Protein AF-A0A0N5AUS1-F1 (afdb_monomer_lite)

Structure (mmCIF, N/CA/C/O backbone):
data_AF-A0A0N5AUS1-F1
#
_entry.id   AF-A0A0N5AUS1-F1
#
loop_
_atom_site.group_PDB
_atom_site.id
_atom_site.type_symbol
_atom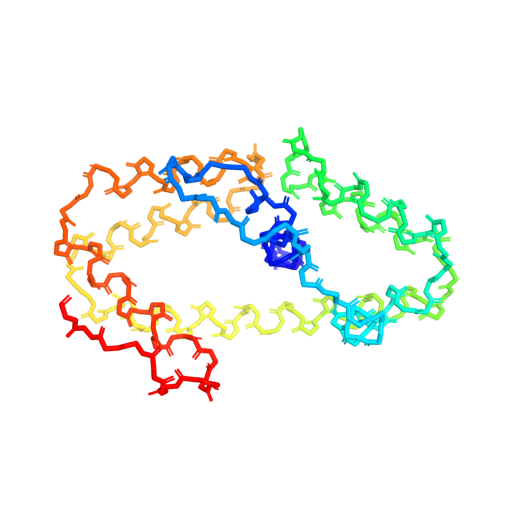_site.label_atom_id
_atom_site.label_alt_id
_atom_site.label_comp_id
_atom_site.label_asym_id
_atom_site.label_entity_id
_atom_site.label_seq_id
_atom_site.pdbx_PDB_ins_code
_atom_site.Cartn_x
_atom_site.Cartn_y
_atom_site.Cartn_z
_atom_site.occupancy
_atom_site.B_iso_or_equiv
_atom_site.auth_seq_id
_atom_site.auth_comp_id
_atom_site.auth_asym_id
_atom_site.auth_atom_id
_atom_site.pdbx_PDB_model_num
ATOM 1 N N . MET A 1 1 ? -5.132 -12.762 -5.182 1.00 35.78 1 MET A N 1
ATOM 2 C CA . MET A 1 1 ? -5.241 -11.366 -4.708 1.00 35.78 1 MET A CA 1
ATOM 3 C C . MET A 1 1 ? -3.828 -10.825 -4.591 1.00 35.78 1 MET A C 1
ATOM 5 O O . MET A 1 1 ? -3.126 -11.246 -3.691 1.00 35.78 1 MET A O 1
ATOM 9 N N . LEU A 1 2 ? -3.387 -10.023 -5.563 1.00 31.09 2 LEU A N 1
ATOM 10 C CA . LEU A 1 2 ? -1.998 -9.565 -5.755 1.00 31.09 2 LEU A CA 1
ATOM 11 C C . LEU A 1 2 ? -1.833 -8.068 -5.420 1.00 31.09 2 LEU A C 1
ATOM 13 O O . LEU A 1 2 ? -0.994 -7.377 -5.984 1.00 31.09 2 LEU A O 1
ATOM 17 N N . HIS A 1 3 ? -2.676 -7.538 -4.541 1.00 42.16 3 HIS A N 1
ATOM 18 C CA . HIS A 1 3 ? -2.961 -6.108 -4.512 1.00 42.16 3 HIS A CA 1
ATOM 19 C C . HIS A 1 3 ? -2.502 -5.486 -3.201 1.00 42.16 3 HIS A C 1
ATOM 21 O O . HIS A 1 3 ? -3.323 -5.377 -2.313 1.00 42.16 3 HIS A O 1
ATOM 27 N N . TYR A 1 4 ? -1.219 -5.127 -3.077 1.00 42.97 4 TYR A N 1
ATOM 28 C CA . TYR A 1 4 ? -0.722 -4.121 -2.106 1.00 42.97 4 TYR A CA 1
ATOM 29 C C . TYR A 1 4 ? 0.765 -3.762 -2.287 1.00 42.97 4 TYR A C 1
ATOM 31 O O . TYR A 1 4 ? 1.253 -2.828 -1.653 1.00 42.97 4 TYR A O 1
ATOM 39 N N . CYS A 1 5 ? 1.475 -4.441 -3.194 1.00 39.44 5 CYS A N 1
ATOM 40 C CA . CYS A 1 5 ? 2.906 -4.230 -3.439 1.00 39.44 5 CYS A CA 1
ATOM 41 C C . CYS A 1 5 ? 3.240 -2.863 -4.056 1.00 39.44 5 CYS A C 1
ATOM 43 O O . CYS A 1 5 ? 4.305 -2.307 -3.807 1.00 39.44 5 CYS A O 1
ATOM 45 N N . ALA A 1 6 ? 2.319 -2.278 -4.826 1.00 35.97 6 ALA A N 1
ATOM 46 C CA . ALA A 1 6 ? 2.537 -0.947 -5.381 1.00 35.97 6 ALA A CA 1
ATOM 47 C C . ALA A 1 6 ? 2.245 0.156 -4.353 1.00 35.97 6 ALA A C 1
ATOM 49 O O . ALA A 1 6 ? 3.000 1.107 -4.263 1.00 35.97 6 ALA A O 1
ATOM 50 N N . VAL A 1 7 ? 1.201 0.046 -3.528 1.00 39.31 7 VAL A N 1
ATOM 51 C CA . VAL A 1 7 ? 0.717 1.220 -2.777 1.00 39.31 7 VAL A CA 1
ATOM 52 C C . VAL A 1 7 ? 1.485 1.461 -1.479 1.00 39.31 7 VAL A C 1
ATOM 54 O O . VAL A 1 7 ? 1.684 2.614 -1.134 1.00 39.31 7 VAL A O 1
ATOM 57 N N . ILE A 1 8 ? 2.014 0.446 -0.785 1.00 41.47 8 ILE A N 1
ATOM 58 C CA . ILE A 1 8 ? 2.783 0.711 0.450 1.00 41.47 8 ILE A CA 1
ATOM 59 C C . ILE A 1 8 ? 4.229 1.124 0.147 1.00 41.47 8 ILE A C 1
ATOM 61 O O . ILE A 1 8 ? 4.742 2.011 0.818 1.00 41.47 8 ILE A O 1
ATOM 65 N N . ALA A 1 9 ? 4.864 0.612 -0.913 1.00 38.56 9 ALA A N 1
ATOM 66 C CA . ALA A 1 9 ? 6.157 1.154 -1.346 1.00 38.56 9 ALA A CA 1
ATOM 67 C C . ALA A 1 9 ? 6.018 2.587 -1.895 1.00 38.56 9 ALA A C 1
ATOM 69 O O . ALA A 1 9 ? 6.907 3.409 -1.709 1.00 38.56 9 ALA A O 1
ATOM 70 N N . VAL A 1 10 ? 4.878 2.918 -2.504 1.00 38.22 10 VAL A N 1
ATOM 71 C CA . VAL A 1 10 ? 4.610 4.260 -3.040 1.00 38.22 10 VAL A CA 1
ATOM 72 C C . VAL A 1 10 ? 4.132 5.220 -1.973 1.00 38.22 10 VAL A C 1
ATOM 74 O O . VAL A 1 10 ? 4.490 6.377 -2.045 1.00 38.22 10 VAL A O 1
ATOM 77 N N . VAL A 1 11 ? 3.405 4.785 -0.948 1.00 38.03 11 VAL A N 1
ATOM 78 C CA . VAL A 1 11 ? 3.073 5.648 0.195 1.00 38.03 11 VAL A CA 1
ATOM 79 C C . VAL A 1 11 ? 4.307 5.858 1.077 1.00 38.03 11 VAL A C 1
ATOM 81 O O . VAL A 1 11 ? 4.496 6.952 1.597 1.00 38.03 11 VAL A O 1
ATOM 84 N N . VAL A 1 12 ? 5.216 4.882 1.177 1.00 37.19 12 VAL A N 1
ATOM 85 C CA . VAL A 1 12 ? 6.500 5.076 1.872 1.00 37.19 12 VAL A CA 1
ATOM 86 C C . VAL A 1 12 ? 7.470 5.948 1.059 1.00 37.19 12 VAL A C 1
ATOM 88 O O . VAL A 1 12 ? 8.177 6.746 1.659 1.00 37.19 12 VAL A O 1
ATOM 91 N N . LEU A 1 13 ? 7.470 5.894 -0.280 1.00 36.41 13 LEU A N 1
ATOM 92 C CA . LEU A 1 13 ? 8.297 6.786 -1.114 1.00 36.41 13 LEU A CA 1
ATOM 93 C C . LEU A 1 13 ? 7.657 8.167 -1.368 1.00 36.41 13 LEU A C 1
ATOM 95 O O . LEU A 1 13 ? 8.371 9.163 -1.428 1.00 36.41 13 LEU A O 1
ATOM 99 N N . ALA A 1 14 ? 6.328 8.273 -1.446 1.00 33.47 14 ALA A N 1
ATOM 100 C CA . ALA A 1 14 ? 5.620 9.546 -1.617 1.00 33.47 14 ALA A CA 1
ATOM 101 C C . ALA A 1 14 ? 5.574 10.375 -0.325 1.00 33.47 14 ALA A C 1
ATOM 103 O O . ALA A 1 14 ? 5.518 11.601 -0.403 1.00 33.47 14 ALA A O 1
ATOM 104 N N . ASN A 1 15 ? 5.691 9.752 0.855 1.00 31.72 15 ASN A N 1
ATOM 105 C CA . ASN A 1 15 ? 5.850 10.495 2.110 1.00 31.72 15 ASN A CA 1
ATOM 106 C C . ASN A 1 15 ? 7.212 11.204 2.232 1.00 31.72 15 ASN A C 1
ATOM 108 O O . ASN A 1 15 ? 7.309 12.169 2.977 1.00 31.72 15 ASN A O 1
ATOM 112 N N . PHE A 1 16 ? 8.238 10.830 1.456 1.00 35.81 16 PHE A N 1
ATOM 113 C CA . PHE A 1 16 ? 9.476 11.623 1.395 1.00 35.81 16 PHE A CA 1
ATOM 114 C C . PHE A 1 16 ? 9.381 12.842 0.463 1.00 35.81 16 PHE A C 1
ATOM 116 O O . PHE A 1 16 ? 10.215 13.739 0.555 1.00 35.81 16 PHE A O 1
ATOM 123 N N . ALA A 1 17 ? 8.369 12.911 -0.410 1.00 32.66 17 ALA A N 1
ATOM 124 C CA . ALA A 1 17 ? 8.167 14.040 -1.323 1.00 32.66 17 ALA A CA 1
ATOM 125 C C . ALA A 1 17 ? 7.061 15.012 -0.864 1.00 32.66 17 ALA A C 1
ATOM 127 O O . ALA A 1 17 ? 7.065 16.173 -1.275 1.00 32.66 17 ALA A O 1
ATOM 128 N N . ALA A 1 18 ? 6.125 14.566 -0.017 1.00 30.23 18 ALA A N 1
ATOM 129 C CA . ALA A 1 18 ? 4.953 15.352 0.377 1.00 30.23 18 ALA A CA 1
ATOM 130 C C . ALA A 1 18 ? 5.128 16.203 1.653 1.00 30.23 18 ALA A C 1
ATOM 132 O O . ALA A 1 18 ? 4.380 17.161 1.830 1.00 30.23 18 ALA A O 1
ATOM 133 N N . ASP A 1 19 ? 6.148 15.959 2.484 1.00 34.28 19 ASP A N 1
ATOM 134 C CA . ASP A 1 19 ? 6.421 16.774 3.688 1.00 34.28 19 ASP A CA 1
ATOM 135 C C . ASP A 1 19 ? 7.094 18.130 3.393 1.00 34.28 19 ASP A C 1
ATOM 137 O O . ASP A 1 19 ? 7.495 18.861 4.300 1.00 34.28 19 ASP A O 1
ATOM 141 N N . ALA A 1 20 ? 7.201 18.527 2.122 1.00 39.19 20 ALA A N 1
ATOM 142 C CA . ALA A 1 20 ? 7.788 19.813 1.764 1.00 39.19 20 ALA A CA 1
ATOM 143 C C . ALA A 1 20 ? 6.849 21.013 1.967 1.00 39.19 20 ALA A C 1
ATOM 145 O O . ALA A 1 20 ? 7.334 22.145 1.903 1.00 39.19 20 ALA A O 1
ATOM 146 N N . GLN A 1 21 ? 5.537 20.844 2.187 1.00 39.28 21 GLN A N 1
ATOM 147 C CA . GLN A 1 21 ? 4.636 21.998 2.301 1.00 39.28 21 GLN A CA 1
ATOM 148 C C . GLN A 1 21 ? 3.502 21.799 3.321 1.00 39.28 21 GLN A C 1
ATOM 150 O O . GLN A 1 21 ? 2.623 20.971 3.129 1.00 39.28 21 GLN A O 1
ATOM 155 N N . TYR A 1 22 ? 3.503 22.692 4.323 1.00 39.84 22 TYR A N 1
ATOM 156 C CA . TYR A 1 22 ? 2.471 23.015 5.325 1.00 39.84 22 TYR A CA 1
ATOM 157 C C . TYR A 1 22 ? 2.572 22.381 6.724 1.00 39.84 22 TYR A C 1
ATOM 159 O O . TYR A 1 22 ? 1.716 21.610 7.141 1.00 39.84 22 TYR A O 1
ATOM 167 N N . ILE A 1 23 ? 3.477 22.926 7.546 1.00 39.25 23 ILE A N 1
ATOM 168 C CA . ILE A 1 23 ? 3.113 23.310 8.920 1.00 39.25 23 ILE A CA 1
ATOM 169 C C . ILE A 1 23 ? 3.368 24.812 9.081 1.00 39.25 23 ILE A C 1
ATOM 171 O O . ILE A 1 23 ? 4.469 25.315 8.863 1.00 39.25 23 ILE A O 1
ATOM 175 N N . GLN A 1 24 ? 2.300 25.539 9.406 1.00 41.16 24 GLN A N 1
ATOM 176 C CA . GLN A 1 24 ? 2.297 26.979 9.636 1.00 41.16 24 GLN A CA 1
ATOM 177 C C . GLN A 1 24 ? 3.288 27.374 10.746 1.00 41.16 24 GLN A C 1
ATOM 179 O O . GLN A 1 24 ? 3.142 26.964 11.894 1.00 41.16 24 GLN A O 1
ATOM 184 N N . GLY A 1 25 ? 4.235 28.257 10.417 1.00 47.03 25 GLY A N 1
ATOM 185 C CA . GLY A 1 25 ? 4.807 29.202 11.384 1.00 47.03 25 GLY A CA 1
ATOM 186 C C . GLY A 1 25 ? 6.166 28.879 12.012 1.00 47.03 25 GLY A C 1
ATOM 187 O O . GLY A 1 25 ? 6.619 29.674 12.829 1.00 47.03 25 GLY A O 1
ATOM 188 N N . GLN A 1 26 ? 6.849 27.796 11.635 1.00 34.44 26 GLN A N 1
ATOM 189 C CA . GLN A 1 26 ? 8.244 27.567 12.047 1.00 34.44 26 GLN A CA 1
ATOM 190 C C . GLN A 1 26 ? 9.197 27.878 10.877 1.00 34.44 26 GLN A C 1
ATOM 192 O O . GLN A 1 26 ? 9.033 27.299 9.800 1.00 34.44 26 GLN A O 1
ATOM 197 N N . PRO A 1 27 ? 10.189 28.780 11.025 1.00 35.12 27 PRO A N 1
ATOM 198 C CA . PRO A 1 27 ? 11.236 28.941 10.024 1.00 35.12 27 PRO A CA 1
ATOM 199 C C . PRO A 1 27 ? 12.127 27.694 10.051 1.00 35.12 27 PRO A C 1
ATOM 201 O O . PRO A 1 27 ? 12.974 27.544 10.929 1.00 35.12 27 PRO A O 1
ATOM 204 N N . TYR A 1 28 ? 11.923 26.779 9.103 1.00 41.19 28 TYR A N 1
ATOM 205 C CA . TYR A 1 28 ? 12.821 25.640 8.929 1.00 41.19 28 TYR A CA 1
ATOM 206 C C . TYR A 1 28 ? 14.251 26.139 8.656 1.00 41.19 28 TYR A C 1
ATOM 208 O O . TYR A 1 28 ? 14.422 27.059 7.843 1.00 41.19 28 TYR A O 1
ATOM 216 N N . PRO A 1 29 ? 15.292 25.540 9.267 1.00 40.78 29 PRO A N 1
ATOM 217 C CA . PRO A 1 29 ? 16.648 25.700 8.763 1.00 40.78 29 PRO A CA 1
ATOM 218 C C . PRO A 1 29 ? 16.668 25.265 7.288 1.00 40.78 29 PRO A C 1
ATOM 220 O O . PRO A 1 29 ? 16.308 24.142 6.951 1.00 40.78 29 PRO A O 1
ATOM 223 N N . GLN A 1 30 ? 17.036 26.200 6.409 1.00 42.38 30 GLN A N 1
ATOM 224 C CA . GLN A 1 30 ? 17.001 26.119 4.940 1.00 42.38 30 GLN A CA 1
ATOM 225 C C . GLN A 1 30 ? 18.065 25.178 4.347 1.00 42.38 30 GLN A C 1
ATOM 227 O O . GLN A 1 30 ? 18.725 25.509 3.364 1.00 42.38 30 GLN A O 1
ATOM 232 N N . GLN A 1 31 ? 18.269 24.006 4.935 1.00 42.94 31 GLN A N 1
ATOM 233 C CA . GLN A 1 31 ? 19.076 22.970 4.311 1.00 42.94 31 GLN A CA 1
ATOM 234 C C . GLN A 1 31 ? 18.209 21.723 4.194 1.00 42.94 31 GLN A C 1
ATOM 236 O O . GLN A 1 31 ? 17.889 21.134 5.229 1.00 42.94 31 GLN A O 1
ATOM 241 N N . PRO A 1 32 ? 17.794 21.320 2.972 1.00 47.22 32 PRO A N 1
ATOM 242 C CA . PRO A 1 32 ? 17.275 19.974 2.803 1.00 47.22 32 PRO A CA 1
ATOM 243 C C . PRO A 1 32 ? 18.334 19.041 3.396 1.00 47.22 32 PRO A C 1
ATOM 245 O O . PRO A 1 32 ? 19.522 19.254 3.117 1.00 47.22 32 PRO A O 1
ATOM 248 N N . PRO A 1 33 ? 17.960 18.078 4.258 1.00 49.38 33 PRO A N 1
ATOM 249 C CA . PRO A 1 33 ? 18.917 17.090 4.720 1.00 49.38 33 PRO A CA 1
ATOM 250 C C . PRO A 1 33 ? 19.603 16.554 3.470 1.00 49.38 33 PRO A C 1
ATOM 252 O O . PRO A 1 33 ? 18.933 16.145 2.522 1.00 49.38 33 PRO A O 1
ATOM 255 N N . THR A 1 34 ? 20.929 16.673 3.413 1.00 48.12 34 THR A N 1
ATOM 256 C CA . THR A 1 34 ? 21.715 16.109 2.324 1.00 48.12 34 THR A CA 1
ATOM 257 C C . THR A 1 34 ? 21.530 14.605 2.424 1.00 48.12 34 THR A C 1
ATOM 259 O O . THR A 1 34 ? 22.268 13.935 3.143 1.00 48.12 34 THR A O 1
ATOM 262 N N . THR A 1 35 ? 20.483 14.079 1.793 1.00 55.28 35 THR A N 1
ATOM 263 C CA . THR A 1 35 ? 20.299 12.650 1.598 1.00 55.28 35 THR A CA 1
ATOM 264 C C . THR A 1 35 ? 21.511 12.206 0.815 1.00 55.28 35 THR A C 1
ATOM 266 O O . THR A 1 35 ? 21.632 12.510 -0.372 1.00 55.28 35 THR A O 1
ATOM 269 N N . ASP A 1 36 ? 22.448 11.579 1.523 1.00 56.38 36 ASP A N 1
ATOM 270 C CA . ASP A 1 36 ? 23.585 10.901 0.930 1.00 56.38 36 ASP A CA 1
ATOM 271 C C . ASP A 1 36 ? 23.044 10.052 -0.236 1.00 56.38 36 ASP A C 1
ATOM 273 O O . ASP A 1 36 ? 22.158 9.216 -0.015 1.00 56.38 36 ASP A O 1
ATOM 277 N N . PRO A 1 37 ? 23.506 10.280 -1.479 1.00 55.81 37 PRO A N 1
ATOM 278 C CA . PRO A 1 37 ? 23.060 9.518 -2.640 1.00 55.81 37 PRO A CA 1
ATOM 279 C C . PRO A 1 37 ? 23.134 7.997 -2.419 1.00 55.81 37 PRO A C 1
ATOM 281 O O . PRO A 1 37 ? 22.302 7.259 -2.947 1.00 55.81 37 PRO A O 1
ATOM 284 N N . GLY A 1 38 ? 24.068 7.526 -1.581 1.00 59.97 38 GLY A N 1
ATOM 285 C CA . GLY A 1 38 ? 24.189 6.119 -1.201 1.00 59.97 38 GLY A CA 1
ATOM 286 C C . GLY A 1 38 ? 23.017 5.578 -0.373 1.00 59.97 38 GLY A C 1
ATOM 287 O O . GLY A 1 38 ? 22.678 4.399 -0.496 1.00 59.97 38 GLY A O 1
ATOM 288 N N . PHE A 1 39 ? 22.348 6.416 0.425 1.00 56.31 39 PHE A N 1
ATOM 289 C CA . PHE A 1 39 ? 21.177 6.015 1.213 1.00 56.31 39 PHE A CA 1
ATOM 290 C C . PHE A 1 39 ? 19.940 5.791 0.339 1.00 56.31 39 PHE A C 1
ATOM 292 O O . PHE A 1 39 ? 19.229 4.804 0.530 1.00 56.31 39 PHE A O 1
ATOM 299 N N . MET A 1 40 ? 19.705 6.649 -0.658 1.00 53.84 40 MET A N 1
ATOM 300 C CA . MET A 1 40 ? 18.585 6.467 -1.591 1.00 53.84 40 MET A CA 1
ATOM 301 C C . MET A 1 40 ? 18.760 5.220 -2.462 1.00 53.84 40 MET A C 1
ATOM 303 O O . MET A 1 40 ? 17.795 4.493 -2.700 1.00 53.84 40 MET A O 1
ATOM 307 N N . GLU A 1 41 ? 19.992 4.924 -2.894 1.00 60.12 41 GLU A N 1
ATOM 308 C CA . GLU A 1 41 ? 20.273 3.692 -3.634 1.00 60.12 41 GLU A CA 1
ATOM 309 C C . GLU A 1 41 ? 20.001 2.461 -2.751 1.00 60.12 41 GLU A C 1
ATOM 311 O O . GLU A 1 41 ? 19.427 1.490 -3.227 1.00 60.12 41 GLU A O 1
ATOM 316 N N . MET A 1 42 ? 20.325 2.491 -1.452 1.00 60.50 42 MET A N 1
ATOM 317 C CA . MET A 1 42 ? 20.075 1.360 -0.543 1.00 60.50 42 MET A CA 1
ATOM 318 C C . MET A 1 42 ? 18.591 1.064 -0.293 1.00 60.50 42 MET A C 1
ATOM 320 O O . MET A 1 42 ? 18.238 -0.103 -0.117 1.00 60.50 42 MET A O 1
ATOM 324 N N . MET A 1 43 ? 17.723 2.077 -0.306 1.00 65.69 43 MET A N 1
ATOM 325 C CA . MET A 1 43 ? 16.279 1.892 -0.099 1.00 65.69 43 MET A CA 1
ATOM 326 C C . MET A 1 43 ? 15.533 1.456 -1.368 1.00 65.69 43 MET A C 1
ATOM 328 O O . MET A 1 43 ? 14.357 1.098 -1.310 1.00 65.69 43 MET A O 1
ATOM 332 N N . MET A 1 44 ? 16.205 1.460 -2.520 1.00 76.31 44 MET A N 1
ATOM 333 C CA . MET A 1 44 ? 15.597 1.101 -3.792 1.00 76.31 44 MET A CA 1
ATOM 334 C C . MET A 1 44 ? 15.509 -0.430 -3.968 1.00 76.31 44 MET A C 1
ATOM 336 O O . MET A 1 44 ? 16.516 -1.139 -3.817 1.00 76.31 44 MET A O 1
ATOM 340 N N . PRO A 1 45 ? 14.337 -0.967 -4.367 1.00 82.62 45 PRO A N 1
ATOM 341 C CA . PRO A 1 45 ? 14.180 -2.382 -4.674 1.00 82.62 45 PRO A CA 1
ATOM 342 C C . PRO A 1 45 ? 15.242 -2.898 -5.658 1.00 82.62 45 PRO A C 1
ATOM 344 O O . PRO A 1 45 ? 15.602 -2.186 -6.604 1.00 82.62 45 PRO A O 1
ATOM 347 N N . PRO A 1 46 ? 15.731 -4.145 -5.501 1.00 82.69 46 PRO A N 1
ATOM 348 C CA . PRO A 1 46 ? 16.797 -4.687 -6.347 1.00 82.69 46 PRO A CA 1
ATOM 349 C C . PRO A 1 46 ? 16.512 -4.592 -7.851 1.00 82.69 46 PRO A C 1
ATOM 351 O O . PRO A 1 46 ? 17.422 -4.310 -8.628 1.00 82.69 46 PRO A O 1
ATOM 354 N N . PHE A 1 47 ? 15.254 -4.787 -8.261 1.00 87.00 47 PHE A N 1
ATOM 355 C CA . PHE A 1 47 ? 14.864 -4.716 -9.668 1.00 87.00 47 PHE A CA 1
ATOM 356 C C . PHE A 1 47 ? 14.985 -3.293 -10.235 1.00 87.00 47 PHE A C 1
ATOM 358 O O . PHE A 1 47 ? 15.421 -3.146 -11.368 1.00 87.00 47 PHE A O 1
ATOM 365 N N . LEU A 1 48 ? 14.695 -2.249 -9.448 1.00 90.06 48 LEU A N 1
ATOM 366 C CA . LEU A 1 48 ? 14.881 -0.856 -9.870 1.00 90.06 48 LEU A CA 1
ATOM 367 C C . LEU A 1 48 ? 16.355 -0.456 -9.876 1.00 90.06 48 LEU A C 1
ATOM 369 O O . LEU A 1 48 ? 16.790 0.217 -10.807 1.00 90.06 48 LEU A O 1
ATOM 373 N N . ARG A 1 49 ? 17.151 -0.930 -8.910 1.00 88.00 49 ARG A N 1
ATOM 374 C CA . ARG A 1 49 ? 18.607 -0.709 -8.918 1.00 88.00 49 ARG A CA 1
ATOM 375 C C . ARG A 1 49 ? 19.273 -1.280 -10.167 1.00 88.00 49 ARG A C 1
ATOM 377 O O . ARG A 1 49 ? 20.165 -0.656 -10.730 1.00 88.00 49 ARG A O 1
ATOM 384 N N . ALA A 1 50 ? 18.822 -2.443 -10.626 1.00 88.62 50 ALA A N 1
ATOM 385 C CA . ALA A 1 50 ? 19.324 -3.062 -11.850 1.00 88.62 50 ALA A CA 1
ATOM 386 C C . ALA A 1 50 ? 18.775 -2.420 -13.143 1.00 88.62 50 ALA A C 1
ATOM 388 O O . ALA A 1 50 ? 19.302 -2.688 -14.222 1.00 88.62 50 ALA A O 1
ATOM 389 N N . SER A 1 51 ? 17.736 -1.585 -13.050 1.00 91.50 51 SER A N 1
ATOM 390 C CA . SER A 1 51 ? 17.132 -0.888 -14.189 1.00 91.50 51 SER A CA 1
ATOM 391 C C . SER A 1 51 ? 17.941 0.316 -14.654 1.00 91.50 51 SER A C 1
ATOM 393 O O . SER A 1 51 ? 18.621 0.979 -13.868 1.00 91.50 51 SER A O 1
ATOM 395 N N . SER A 1 52 ? 17.799 0.648 -15.941 1.00 94.25 52 SER A N 1
ATOM 396 C CA . SER A 1 52 ? 18.285 1.917 -16.484 1.00 94.25 52 SER A CA 1
ATOM 397 C C . SER A 1 52 ? 17.584 3.103 -15.817 1.00 94.25 52 SER A C 1
ATOM 399 O O . SER A 1 52 ? 16.460 2.986 -15.325 1.00 94.25 52 SER A O 1
ATOM 401 N N . LEU A 1 53 ? 18.216 4.279 -15.863 1.00 92.12 53 LEU A N 1
ATOM 402 C CA . LEU A 1 53 ? 17.613 5.513 -15.354 1.00 92.12 53 LEU A CA 1
ATOM 403 C C . LEU A 1 53 ? 16.243 5.794 -15.996 1.00 92.12 53 LEU A C 1
ATOM 405 O O . LEU A 1 53 ? 15.296 6.119 -15.287 1.00 92.12 53 LEU A O 1
ATOM 409 N N . SER A 1 54 ? 16.117 5.602 -17.314 1.00 94.25 54 SER A N 1
ATOM 410 C CA . SER A 1 54 ? 14.847 5.790 -18.025 1.00 94.25 54 SER A CA 1
ATOM 411 C C . SER A 1 54 ? 13.761 4.828 -17.537 1.00 94.25 54 SER A C 1
ATOM 413 O O . SER A 1 54 ? 12.629 5.240 -17.306 1.00 94.25 54 SER A O 1
ATOM 415 N N . ALA A 1 55 ? 14.103 3.558 -17.304 1.00 93.94 55 ALA A N 1
ATOM 416 C CA . ALA A 1 55 ? 13.157 2.574 -16.796 1.00 93.94 55 ALA A CA 1
ATOM 417 C C . ALA A 1 55 ? 12.721 2.888 -15.356 1.00 93.94 55 ALA A C 1
ATOM 419 O O . ALA A 1 55 ? 11.550 2.699 -15.031 1.00 93.94 55 ALA A O 1
ATOM 420 N N . ARG A 1 56 ? 13.621 3.412 -14.509 1.00 91.88 56 ARG A N 1
ATOM 421 C CA . ARG A 1 56 ? 13.271 3.901 -13.162 1.00 91.88 56 ARG A CA 1
ATOM 422 C C . ARG A 1 56 ? 12.288 5.076 -13.233 1.00 91.88 56 ARG A C 1
ATOM 424 O O . ARG A 1 56 ? 11.289 5.057 -12.525 1.00 91.88 56 ARG A O 1
ATOM 431 N N . GLN A 1 57 ? 12.528 6.041 -14.124 1.00 90.56 57 GLN A N 1
ATOM 432 C CA . GLN A 1 57 ? 11.638 7.191 -14.332 1.00 90.56 57 GLN A CA 1
ATOM 433 C C . GLN A 1 57 ? 10.253 6.774 -14.846 1.00 90.56 57 GLN A C 1
ATOM 435 O O . GLN A 1 57 ? 9.243 7.296 -14.382 1.00 90.56 57 GLN A O 1
ATOM 440 N N . GLU A 1 58 ? 10.181 5.811 -15.771 1.00 93.25 58 GLU A N 1
ATOM 441 C CA . GLU A 1 58 ? 8.900 5.249 -16.220 1.00 93.25 58 GLU A CA 1
ATOM 442 C C . GLU A 1 58 ? 8.131 4.601 -15.067 1.00 93.25 58 GLU A C 1
ATOM 444 O O . GLU A 1 58 ? 6.928 4.822 -14.924 1.00 93.25 58 GLU A O 1
ATOM 449 N N . PHE A 1 59 ? 8.821 3.806 -14.245 1.00 91.44 59 PHE A N 1
ATOM 450 C CA . PHE A 1 59 ? 8.216 3.177 -13.078 1.00 91.44 59 PHE A CA 1
ATOM 451 C C . PHE A 1 59 ? 7.680 4.233 -12.108 1.00 91.44 59 PHE A C 1
ATOM 453 O O . PHE A 1 59 ? 6.514 4.172 -11.724 1.00 91.44 59 PHE A O 1
ATOM 460 N N . GLU A 1 60 ? 8.501 5.226 -11.762 1.00 88.94 60 GLU A N 1
ATOM 461 C CA . GLU A 1 60 ? 8.133 6.333 -10.878 1.00 88.94 60 GLU A CA 1
ATOM 462 C C . GLU A 1 60 ? 6.900 7.085 -11.394 1.00 88.94 60 GLU A C 1
ATOM 464 O O . GLU A 1 60 ? 5.941 7.280 -10.648 1.00 88.94 60 GLU A O 1
ATOM 469 N N . ALA A 1 61 ? 6.868 7.426 -12.685 1.00 89.75 61 ALA A N 1
ATOM 470 C CA . ALA A 1 61 ? 5.744 8.116 -13.312 1.00 89.75 61 ALA A CA 1
ATOM 471 C C . ALA A 1 61 ? 4.439 7.303 -13.289 1.00 89.75 61 ALA A C 1
ATOM 473 O O . ALA A 1 61 ? 3.357 7.883 -13.225 1.00 89.75 61 ALA A O 1
ATOM 474 N N . ILE A 1 62 ? 4.512 5.969 -13.346 1.00 88.88 62 ILE A N 1
ATOM 475 C CA . ILE A 1 62 ? 3.330 5.109 -13.199 1.00 88.88 62 ILE A CA 1
ATOM 476 C C . ILE A 1 62 ? 2.826 5.163 -11.762 1.00 88.88 62 ILE A C 1
ATOM 478 O O . ILE A 1 62 ? 1.632 5.347 -11.529 1.00 88.88 62 ILE A O 1
ATOM 482 N N . VAL A 1 63 ? 3.727 4.972 -10.803 1.00 85.81 63 VAL A N 1
ATOM 483 C CA . VAL A 1 63 ? 3.325 4.739 -9.422 1.00 85.81 63 VAL A CA 1
ATOM 484 C C . VAL A 1 63 ? 2.950 6.015 -8.670 1.00 85.81 63 VAL A C 1
ATOM 486 O O . VAL A 1 63 ? 2.112 5.968 -7.779 1.00 85.81 63 VAL A O 1
ATOM 489 N N . THR A 1 64 ? 3.503 7.162 -9.061 1.00 84.00 64 THR A N 1
ATOM 490 C CA . THR A 1 64 ? 3.187 8.481 -8.478 1.00 84.00 64 THR A CA 1
ATOM 491 C C . THR A 1 64 ? 1.990 9.169 -9.139 1.00 84.00 64 THR A C 1
ATOM 493 O O . THR A 1 64 ? 1.603 10.270 -8.744 1.00 84.00 64 THR A O 1
ATOM 496 N N . ASN A 1 65 ? 1.367 8.545 -10.143 1.00 87.12 65 ASN A N 1
ATOM 497 C CA . ASN A 1 65 ? 0.247 9.148 -10.852 1.00 87.12 65 ASN A CA 1
ATOM 498 C C . ASN A 1 65 ? -1.032 9.120 -10.003 1.00 87.12 65 ASN A C 1
ATOM 500 O O . ASN A 1 65 ? -1.727 8.106 -9.930 1.00 87.12 65 ASN A O 1
ATOM 504 N N . GLY A 1 66 ? -1.376 10.271 -9.422 1.00 85.88 66 GLY A N 1
ATOM 505 C CA . GLY A 1 66 ? -2.557 10.429 -8.567 1.00 85.88 66 GLY A CA 1
ATOM 506 C C . GLY A 1 66 ? -3.908 10.227 -9.263 1.00 85.88 66 GLY A C 1
ATOM 507 O O . GLY A 1 66 ? -4.920 10.094 -8.581 1.00 85.88 66 GLY A O 1
ATOM 508 N N . ASN A 1 67 ? -3.941 10.168 -10.598 1.00 93.25 67 ASN A N 1
ATOM 509 C CA . ASN A 1 67 ? -5.175 9.954 -11.359 1.00 93.25 67 ASN A CA 1
ATOM 510 C C . ASN A 1 67 ? -5.461 8.475 -11.640 1.00 93.25 67 ASN A C 1
ATOM 512 O O . ASN A 1 67 ? -6.557 8.147 -12.090 1.00 93.25 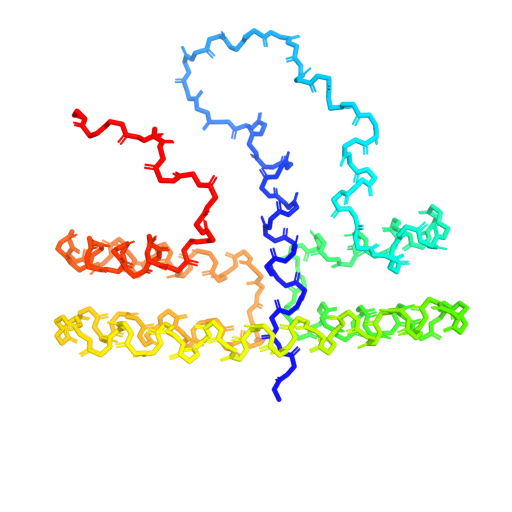67 ASN A O 1
ATOM 516 N N . LEU A 1 68 ? -4.488 7.585 -11.426 1.00 89.31 68 LEU A N 1
ATOM 517 C CA . LEU A 1 68 ? -4.670 6.162 -11.677 1.00 89.31 68 LEU A CA 1
ATOM 518 C C . LEU A 1 68 ? -5.311 5.471 -10.476 1.00 89.31 68 LEU A C 1
ATOM 520 O O . LEU A 1 68 ? -4.911 5.652 -9.323 1.00 89.31 68 LEU A O 1
ATOM 524 N N . LYS A 1 69 ? -6.274 4.597 -10.761 1.00 93.00 69 LYS A N 1
ATOM 525 C CA . LYS A 1 69 ? -6.812 3.656 -9.779 1.00 93.00 69 LYS A CA 1
ATOM 526 C C . LYS A 1 69 ? -5.763 2.610 -9.423 1.00 93.00 69 LYS A C 1
ATOM 528 O O . LYS A 1 69 ? -4.910 2.261 -10.241 1.00 93.00 69 LYS A O 1
ATOM 533 N N . LYS A 1 70 ? -5.874 2.015 -8.234 1.00 88.62 70 LYS A N 1
ATOM 534 C CA . LYS A 1 70 ? -4.950 0.959 -7.773 1.00 88.62 70 LYS A CA 1
ATOM 535 C C . LYS A 1 70 ? -4.823 -0.216 -8.756 1.00 88.62 70 LYS A C 1
ATOM 537 O O . LYS A 1 70 ? -3.709 -0.692 -9.001 1.00 88.62 70 LYS A O 1
ATOM 542 N N . ALA A 1 71 ? -5.930 -0.637 -9.379 1.00 89.81 71 ALA A N 1
ATOM 543 C CA . ALA A 1 71 ? -5.906 -1.650 -10.440 1.00 89.81 71 ALA A CA 1
ATOM 544 C C . ALA A 1 71 ? -5.064 -1.219 -11.653 1.00 89.81 71 ALA A C 1
ATOM 546 O O . ALA A 1 71 ? -4.300 -2.014 -12.196 1.00 89.81 71 ALA A O 1
ATOM 547 N N . GLU A 1 72 ? -5.196 0.039 -12.075 1.00 92.38 72 GLU A N 1
ATOM 548 C CA . GLU A 1 72 ? -4.515 0.579 -13.253 1.00 92.38 72 GLU A CA 1
ATOM 549 C C . GLU A 1 72 ? -3.017 0.748 -13.004 1.00 92.38 72 GLU A C 1
ATOM 551 O O . GLU A 1 72 ? -2.218 0.415 -13.877 1.00 92.38 72 GLU A O 1
ATOM 556 N N . ILE A 1 73 ? -2.631 1.196 -11.804 1.00 90.25 73 ILE A N 1
ATOM 557 C CA . ILE A 1 73 ? -1.227 1.233 -11.371 1.00 90.25 73 ILE A CA 1
ATOM 558 C C . ILE A 1 73 ? -0.633 -0.174 -11.459 1.00 90.25 73 ILE A C 1
ATOM 560 O O . ILE A 1 73 ? 0.401 -0.365 -12.095 1.00 90.25 73 ILE A O 1
ATOM 564 N N . THR A 1 74 ? -1.313 -1.170 -10.883 1.00 88.12 74 THR A N 1
ATOM 565 C CA . THR A 1 74 ? -0.853 -2.569 -10.895 1.00 88.12 74 THR A CA 1
ATOM 566 C C . THR A 1 74 ? -0.660 -3.080 -12.323 1.00 88.12 74 THR A C 1
ATOM 568 O O . THR A 1 74 ? 0.401 -3.609 -12.650 1.00 88.12 74 THR A O 1
ATOM 571 N N . ALA A 1 75 ? -1.649 -2.870 -13.196 1.00 92.44 75 ALA A N 1
ATOM 572 C CA . ALA A 1 75 ? -1.570 -3.289 -14.591 1.00 92.44 75 ALA A CA 1
ATOM 573 C C . ALA A 1 75 ? -0.407 -2.612 -15.334 1.00 92.44 75 ALA A C 1
ATOM 575 O O . ALA A 1 75 ? 0.357 -3.284 -16.023 1.00 92.44 75 ALA A O 1
ATOM 576 N N . LYS A 1 76 ? -0.224 -1.299 -15.155 1.00 93.44 76 LYS A N 1
ATOM 577 C CA . LYS A 1 76 ? 0.853 -0.544 -15.811 1.00 93.44 76 LYS A CA 1
ATOM 578 C C . LYS A 1 76 ? 2.239 -0.926 -15.307 1.00 93.44 76 LYS A C 1
ATOM 580 O O . LYS A 1 76 ? 3.168 -0.977 -16.109 1.00 93.44 76 LYS A O 1
ATOM 585 N N . VAL A 1 77 ? 2.389 -1.209 -14.014 1.00 93.94 77 VAL A N 1
ATOM 586 C CA . VAL A 1 77 ? 3.649 -1.715 -13.453 1.00 93.94 77 VAL A CA 1
ATOM 587 C C . VAL A 1 77 ? 3.968 -3.102 -14.019 1.00 93.94 77 VAL A C 1
ATOM 589 O O . VAL A 1 77 ? 5.101 -3.343 -14.433 1.00 93.94 77 VAL A O 1
ATOM 592 N N . ASP A 1 78 ? 2.975 -3.987 -14.126 1.00 91.62 78 ASP A N 1
ATOM 593 C CA . ASP A 1 78 ? 3.154 -5.310 -14.735 1.00 91.62 78 ASP A CA 1
ATOM 594 C C . ASP A 1 78 ? 3.509 -5.210 -16.231 1.00 91.62 78 ASP A C 1
ATOM 596 O O . ASP A 1 78 ? 4.361 -5.944 -16.734 1.00 91.62 78 ASP A O 1
ATOM 600 N N . GLU A 1 79 ? 2.889 -4.284 -16.965 1.00 96.25 79 GLU A N 1
ATOM 601 C CA . GLU A 1 79 ? 3.245 -3.982 -18.356 1.00 96.25 79 GLU A CA 1
ATOM 602 C C . GLU A 1 79 ? 4.655 -3.402 -18.484 1.00 96.25 79 GLU A C 1
ATOM 604 O O . GLU A 1 79 ? 5.382 -3.760 -19.411 1.00 96.25 79 GLU A O 1
ATOM 609 N N . TRP A 1 80 ? 5.050 -2.510 -17.573 1.00 96.25 80 TRP A N 1
ATOM 610 C CA . TRP A 1 80 ? 6.398 -1.954 -17.514 1.00 96.25 80 TRP A CA 1
ATOM 611 C C . TRP A 1 80 ? 7.439 -3.048 -17.292 1.00 96.25 80 TRP A C 1
ATOM 613 O O . TRP A 1 80 ? 8.431 -3.086 -18.023 1.00 96.25 80 TRP A O 1
ATOM 623 N N . ALA A 1 81 ? 7.189 -3.967 -16.355 1.00 94.44 81 ALA A N 1
ATOM 624 C CA . ALA A 1 81 ? 8.103 -5.054 -16.033 1.00 94.44 81 ALA A CA 1
ATOM 625 C C . ALA A 1 81 ? 8.353 -5.942 -17.258 1.00 94.44 81 ALA A C 1
ATOM 627 O O . ALA A 1 81 ? 9.504 -6.194 -17.603 1.00 94.44 81 ALA A O 1
ATOM 628 N N . LYS A 1 82 ? 7.299 -6.317 -17.997 1.00 96.38 82 LYS A N 1
ATOM 629 C CA . LYS A 1 82 ? 7.388 -7.147 -19.217 1.00 96.38 82 LYS A CA 1
ATOM 630 C C . LYS A 1 82 ? 8.259 -6.553 -20.330 1.00 96.38 82 LYS A C 1
ATOM 632 O O . LYS A 1 82 ? 8.709 -7.295 -21.199 1.00 96.38 82 LYS A O 1
ATOM 637 N N . ARG A 1 83 ? 8.483 -5.233 -20.339 1.00 97.19 83 ARG A N 1
ATOM 638 C CA . ARG A 1 83 ? 9.355 -4.558 -21.320 1.00 97.19 83 ARG A CA 1
ATOM 639 C C . ARG A 1 83 ? 10.829 -4.542 -20.912 1.00 97.19 83 ARG A C 1
ATOM 641 O O . ARG A 1 83 ? 11.672 -4.182 -21.729 1.00 97.19 83 ARG A O 1
ATOM 648 N N . GLN A 1 84 ? 11.147 -4.905 -19.671 1.00 96.75 84 GLN A N 1
ATOM 649 C CA . GLN A 1 84 ? 12.519 -4.895 -19.171 1.00 96.75 84 GLN A CA 1
ATOM 650 C C . GLN A 1 84 ? 13.297 -6.141 -19.631 1.00 96.75 84 GLN A C 1
ATOM 652 O O . GLN A 1 84 ? 12.690 -7.159 -19.960 1.00 96.75 84 GLN A O 1
ATOM 657 N N . PRO A 1 85 ? 14.640 -6.121 -19.631 1.00 97.50 85 PRO A N 1
ATOM 658 C CA . PRO A 1 85 ? 15.459 -7.326 -19.770 1.00 97.50 85 PRO A CA 1
ATOM 659 C C . PRO A 1 85 ? 15.056 -8.445 -18.794 1.00 97.50 85 PRO A C 1
ATOM 661 O O . PRO A 1 85 ? 14.650 -8.168 -17.664 1.00 97.50 85 PRO A O 1
ATOM 664 N N . GLN A 1 86 ? 15.238 -9.711 -19.196 1.00 96.69 86 GLN A N 1
ATOM 665 C CA . GLN A 1 86 ? 14.808 -10.892 -18.422 1.00 96.69 86 GLN A CA 1
ATOM 666 C C . GLN A 1 86 ? 15.270 -10.861 -16.957 1.00 96.69 86 GLN A C 1
ATOM 668 O O . GLN A 1 86 ? 14.497 -11.153 -16.053 1.00 96.69 86 GLN A O 1
ATOM 673 N N . GLN A 1 87 ? 16.507 -10.430 -16.702 1.00 95.44 87 GLN A N 1
ATOM 674 C CA . GLN A 1 87 ? 17.048 -10.323 -15.345 1.00 95.44 87 GLN A CA 1
ATOM 675 C C . GLN A 1 87 ? 16.211 -9.405 -14.433 1.00 95.44 87 GLN A C 1
ATOM 677 O O . GLN A 1 87 ? 16.051 -9.694 -13.245 1.00 95.44 87 GLN A O 1
ATOM 682 N N . ILE A 1 88 ? 15.685 -8.303 -14.975 1.00 94.69 88 ILE A N 1
ATOM 683 C CA . ILE A 1 88 ? 14.861 -7.337 -14.240 1.00 94.69 88 ILE A CA 1
ATOM 684 C C . ILE A 1 88 ? 13.448 -7.883 -14.066 1.00 94.69 88 ILE A C 1
ATOM 686 O O . ILE A 1 88 ? 12.896 -7.757 -12.977 1.00 94.69 88 ILE A O 1
ATOM 690 N N . GLN A 1 89 ? 12.896 -8.544 -15.090 1.00 94.38 89 GLN A N 1
ATOM 691 C CA . GLN A 1 89 ? 11.616 -9.254 -14.984 1.00 94.38 89 GLN A CA 1
ATOM 692 C C . GLN A 1 89 ? 11.648 -10.274 -13.843 1.00 94.38 89 GLN A C 1
ATOM 694 O O . GLN A 1 89 ? 10.797 -10.245 -12.957 1.00 94.38 89 GLN A O 1
ATOM 699 N N . ASP A 1 90 ? 12.682 -11.115 -13.801 1.00 93.94 90 ASP A N 1
ATOM 700 C CA . ASP A 1 90 ? 12.834 -12.131 -12.762 1.00 93.94 90 ASP A CA 1
ATOM 701 C C . ASP A 1 90 ? 12.999 -11.503 -11.370 1.00 93.94 90 ASP A C 1
ATOM 703 O O . ASP A 1 90 ? 12.492 -12.025 -10.376 1.00 93.94 90 ASP A O 1
ATOM 707 N N . ALA A 1 91 ? 13.729 -10.385 -11.272 1.00 90.75 91 ALA A N 1
ATOM 708 C CA . ALA A 1 91 ? 13.890 -9.654 -10.018 1.00 90.75 91 ALA A CA 1
ATOM 709 C C . ALA A 1 91 ? 12.574 -9.018 -9.551 1.00 90.75 91 ALA A C 1
ATOM 711 O O . ALA A 1 91 ? 12.261 -9.087 -8.363 1.00 90.75 91 ALA A O 1
ATOM 712 N N . PHE A 1 92 ? 11.800 -8.450 -10.474 1.00 91.25 92 PHE A N 1
ATOM 713 C CA . PHE A 1 92 ? 10.486 -7.882 -10.206 1.00 91.25 92 PHE A CA 1
ATOM 714 C C . PHE A 1 92 ? 9.502 -8.951 -9.717 1.00 91.25 92 PHE A C 1
ATOM 716 O O . PHE A 1 92 ? 8.866 -8.760 -8.685 1.00 91.25 92 PHE A O 1
ATOM 723 N N . GLU A 1 93 ? 9.420 -10.105 -10.382 1.00 90.19 93 GLU A N 1
ATOM 724 C CA . GLU A 1 93 ? 8.509 -11.186 -9.978 1.00 90.19 93 GLU A CA 1
ATOM 725 C C . GLU A 1 93 ? 8.878 -11.788 -8.614 1.00 90.19 93 GLU A C 1
ATOM 727 O O . GLU A 1 93 ? 8.000 -12.073 -7.794 1.00 90.19 93 GLU A O 1
ATOM 732 N N . ARG A 1 94 ? 10.179 -11.933 -8.316 1.00 89.12 94 ARG A N 1
ATOM 733 C CA . ARG A 1 94 ? 10.633 -12.347 -6.977 1.00 89.12 94 ARG A CA 1
ATOM 734 C C . ARG A 1 94 ? 10.212 -11.351 -5.901 1.00 89.12 94 ARG A C 1
ATOM 736 O O . ARG A 1 94 ? 9.694 -11.766 -4.867 1.00 89.12 94 ARG A O 1
ATOM 743 N N . GLU A 1 95 ? 10.421 -10.063 -6.150 1.00 86.94 95 GLU A N 1
ATOM 744 C CA . GLU A 1 95 ? 10.048 -8.990 -5.228 1.00 86.94 95 GLU A CA 1
ATOM 745 C C . GLU A 1 95 ? 8.527 -8.948 -5.019 1.00 86.94 95 GLU A C 1
ATOM 747 O O . GLU A 1 95 ? 8.052 -8.961 -3.886 1.00 86.94 95 GLU A O 1
ATOM 752 N N . LYS A 1 96 ? 7.750 -9.007 -6.106 1.00 85.44 96 LYS A N 1
ATOM 753 C CA . LYS A 1 96 ? 6.284 -9.075 -6.084 1.00 85.44 96 LYS A CA 1
ATOM 754 C C . LYS A 1 96 ? 5.789 -10.249 -5.243 1.00 85.44 96 LYS A C 1
ATOM 756 O O . LYS A 1 96 ? 4.896 -10.083 -4.412 1.00 85.44 96 LYS A O 1
ATOM 761 N N . LYS A 1 97 ? 6.391 -11.430 -5.409 1.00 86.62 97 LYS A N 1
ATOM 762 C CA . LYS A 1 97 ? 6.070 -12.606 -4.594 1.00 86.62 97 LYS A CA 1
ATOM 763 C C . LYS A 1 97 ? 6.423 -12.400 -3.119 1.00 86.62 97 LYS A C 1
ATOM 765 O O . LYS A 1 97 ? 5.592 -12.687 -2.262 1.00 86.62 97 LYS A O 1
ATOM 770 N N . MET A 1 98 ? 7.623 -11.904 -2.821 1.00 84.00 98 MET A N 1
ATOM 771 C CA . MET A 1 98 ? 8.062 -11.647 -1.446 1.00 84.00 98 MET A CA 1
ATOM 772 C C . MET A 1 98 ? 7.125 -10.666 -0.737 1.00 84.00 98 MET A C 1
ATOM 774 O O . MET A 1 98 ? 6.710 -10.913 0.395 1.00 84.00 98 MET A O 1
ATOM 778 N N . GLN A 1 99 ? 6.748 -9.580 -1.408 1.00 79.94 99 GLN A N 1
ATOM 779 C CA . GLN A 1 99 ? 5.829 -8.600 -0.850 1.00 79.94 99 GLN A CA 1
ATOM 780 C C . GLN A 1 99 ? 4.416 -9.163 -0.666 1.00 79.94 99 GLN A C 1
ATOM 782 O O . GLN A 1 99 ? 3.779 -8.856 0.339 1.00 79.94 99 GLN A O 1
ATOM 787 N N . LEU A 1 100 ? 3.932 -10.018 -1.574 1.00 80.62 100 LEU A N 1
ATOM 788 C CA . LEU A 1 100 ? 2.659 -10.717 -1.387 1.00 80.62 100 LEU A CA 1
ATOM 789 C C . LEU A 1 100 ? 2.686 -11.608 -0.137 1.00 80.62 100 LEU A C 1
ATOM 791 O O . LEU A 1 100 ? 1.749 -11.592 0.663 1.00 80.62 100 LEU A O 1
ATOM 795 N N . ASP A 1 101 ? 3.757 -12.379 0.036 1.00 82.19 101 ASP A N 1
ATOM 796 C CA . ASP A 1 101 ? 3.915 -13.283 1.174 1.00 82.19 101 ASP A CA 1
ATOM 797 C C . ASP A 1 101 ? 4.016 -12.483 2.494 1.00 82.19 101 ASP A C 1
ATOM 799 O O . ASP A 1 101 ? 3.333 -12.810 3.470 1.00 82.19 101 ASP A O 1
ATOM 803 N N . MET A 1 102 ? 4.761 -11.369 2.501 1.00 80.44 102 MET A N 1
ATOM 804 C CA . MET A 1 102 ? 4.837 -10.437 3.635 1.00 80.44 102 MET A CA 1
ATOM 805 C C . MET A 1 102 ? 3.482 -9.788 3.950 1.00 80.44 102 MET A C 1
ATOM 807 O O . MET A 1 102 ? 3.075 -9.721 5.107 1.00 80.44 102 MET A O 1
ATOM 811 N N . MET A 1 103 ? 2.745 -9.344 2.933 1.00 78.81 103 MET A N 1
ATOM 812 C CA . MET A 1 103 ? 1.416 -8.755 3.095 1.00 78.81 103 MET A CA 1
ATOM 813 C C . MET A 1 103 ? 0.441 -9.757 3.717 1.00 78.81 103 MET A C 1
ATOM 815 O O . MET A 1 103 ? -0.271 -9.423 4.660 1.00 78.81 103 MET A O 1
ATOM 819 N N . ASN A 1 104 ? 0.423 -11.000 3.233 1.00 83.06 104 ASN A N 1
ATOM 820 C CA . ASN A 1 104 ? -0.427 -12.045 3.801 1.00 83.06 104 ASN A CA 1
ATOM 821 C C . ASN A 1 104 ? -0.093 -12.300 5.278 1.00 83.06 104 ASN A C 1
ATOM 823 O O . ASN A 1 104 ? -1.001 -12.445 6.103 1.00 83.06 104 ASN A O 1
ATOM 827 N N . LEU A 1 105 ? 1.199 -12.299 5.622 1.00 85.75 105 LEU A N 1
ATOM 828 C CA . LEU A 1 105 ? 1.651 -12.401 7.005 1.00 85.75 105 LEU A CA 1
ATOM 829 C C . LEU A 1 105 ? 1.129 -11.228 7.846 1.00 85.75 105 LEU A C 1
ATOM 831 O O . LEU A 1 105 ? 0.483 -11.467 8.868 1.00 85.75 105 LEU A O 1
ATOM 835 N N . MET A 1 106 ? 1.336 -9.988 7.402 1.00 82.81 106 MET A N 1
ATOM 836 C CA . MET A 1 106 ? 0.899 -8.786 8.122 1.00 82.81 106 MET A CA 1
ATOM 837 C C . MET A 1 106 ? -0.622 -8.723 8.271 1.00 82.81 106 MET A C 1
ATOM 839 O O . MET A 1 106 ? -1.119 -8.501 9.371 1.00 82.81 106 MET A O 1
ATOM 843 N N . ASN A 1 107 ? -1.382 -9.042 7.223 1.00 85.19 107 ASN A N 1
ATOM 844 C CA . ASN A 1 107 ? -2.844 -9.101 7.276 1.00 85.19 107 ASN A CA 1
ATOM 845 C C . ASN A 1 107 ? -3.332 -10.150 8.282 1.00 85.19 107 ASN A C 1
ATOM 847 O O . ASN A 1 107 ? -4.269 -9.901 9.043 1.00 85.19 107 ASN A O 1
ATOM 851 N N . SER A 1 108 ? -2.679 -11.315 8.334 1.00 88.31 108 SER A N 1
ATOM 852 C CA . SER A 1 108 ? -3.011 -12.357 9.311 1.00 88.31 108 SER A CA 1
ATOM 853 C C . SER A 1 108 ? -2.715 -11.921 10.752 1.00 88.31 108 SER A C 1
ATOM 855 O O . SER A 1 108 ? -3.503 -12.200 11.656 1.00 88.31 108 SER A O 1
ATOM 857 N N . GLN A 1 109 ? -1.607 -11.206 10.978 1.00 88.69 109 GLN A N 1
ATOM 858 C CA . GLN A 1 109 ? -1.253 -10.660 12.287 1.00 88.69 109 GLN A CA 1
ATOM 859 C C . GLN A 1 109 ? -2.237 -9.571 12.700 1.00 88.69 109 GLN A C 1
ATOM 861 O O . GLN A 1 109 ? -2.835 -9.673 13.771 1.00 88.69 109 GLN A O 1
ATOM 866 N N . ARG A 1 110 ? -2.500 -8.612 11.809 1.00 90.31 110 ARG A N 1
ATOM 867 C CA . ARG A 1 110 ? -3.475 -7.545 12.023 1.00 90.31 110 ARG A CA 1
ATOM 868 C C . ARG A 1 110 ? -4.841 -8.100 12.389 1.00 90.31 110 ARG A C 1
ATOM 870 O O . ARG A 1 110 ? -5.433 -7.666 13.367 1.00 90.31 110 ARG A O 1
ATOM 877 N N . LYS A 1 111 ? -5.326 -9.101 11.647 1.00 92.12 111 LYS A N 1
ATOM 878 C CA . LYS A 1 111 ? -6.624 -9.735 11.907 1.00 92.12 111 LYS A CA 1
ATOM 879 C C . LYS A 1 111 ? -6.712 -10.308 13.322 1.00 92.12 111 LYS A C 1
ATOM 881 O O . LYS A 1 111 ? -7.757 -10.180 13.950 1.00 92.12 111 LYS A O 1
ATOM 886 N N . ARG A 1 112 ? -5.631 -10.908 13.835 1.00 93.75 112 ARG A N 1
ATOM 887 C CA . ARG A 1 112 ? -5.578 -11.413 15.219 1.00 93.75 112 ARG A CA 1
ATOM 888 C C . ARG A 1 112 ? -5.621 -10.282 16.242 1.00 93.75 112 ARG A C 1
ATOM 890 O O . ARG A 1 112 ? -6.350 -10.389 17.218 1.00 93.75 112 ARG A O 1
ATOM 897 N N . LEU A 1 113 ? -4.886 -9.199 16.005 1.00 92.50 113 LEU A N 1
ATOM 898 C CA . LEU A 1 113 ? -4.868 -8.039 16.899 1.00 92.50 113 LEU A CA 1
ATOM 899 C C . LEU A 1 113 ? -6.230 -7.327 16.933 1.00 92.50 113 LEU A C 1
ATOM 901 O O . LEU A 1 113 ? -6.749 -7.037 18.005 1.00 92.50 113 LEU A O 1
ATOM 905 N N . VAL A 1 114 ? -6.862 -7.144 15.769 1.00 94.75 114 VAL A N 1
ATOM 906 C CA . VAL A 1 114 ? -8.192 -6.525 15.641 1.00 94.75 114 VAL A CA 1
ATOM 907 C C . VAL A 1 114 ? -9.269 -7.317 16.389 1.00 94.75 114 VAL A C 1
ATOM 909 O O . VAL A 1 114 ? -10.179 -6.722 16.959 1.00 94.75 114 VAL A O 1
ATOM 912 N N . GLN A 1 115 ? -9.169 -8.650 16.449 1.00 95.69 115 GLN A N 1
ATOM 913 C CA . GLN A 1 115 ? -10.117 -9.482 17.206 1.00 95.69 115 GLN A CA 1
ATOM 914 C C . GLN A 1 115 ? -10.133 -9.175 18.712 1.00 95.69 115 GLN A C 1
ATOM 916 O O . GLN A 1 115 ? -11.143 -9.452 19.360 1.00 95.69 115 GLN A O 1
ATOM 921 N N . GLY A 1 116 ? -9.047 -8.612 19.252 1.00 95.62 116 GLY A N 1
ATOM 922 C CA . GLY A 1 116 ? -8.939 -8.202 20.652 1.00 95.62 116 GLY A CA 1
ATOM 923 C C . GLY A 1 116 ? -9.534 -6.827 20.968 1.00 95.62 116 GLY A C 1
ATOM 924 O O . GLY A 1 116 ? -9.608 -6.474 22.141 1.00 95.62 116 GLY A O 1
ATOM 925 N N . LEU A 1 117 ? -9.955 -6.059 19.959 1.00 96.44 117 LEU A N 1
ATOM 926 C CA . LEU A 1 117 ? -10.506 -4.714 20.146 1.00 96.44 117 LEU A CA 1
ATOM 927 C C . LEU A 1 117 ? -11.997 -4.737 20.507 1.00 96.44 117 LEU A C 1
ATOM 929 O O . LEU A 1 117 ? -12.671 -5.767 20.404 1.00 96.44 117 LEU A O 1
ATOM 933 N N . SER A 1 118 ? -12.543 -3.578 20.861 1.00 98.06 118 SER A N 1
ATOM 934 C CA . SER A 1 118 ? -13.977 -3.351 21.015 1.00 98.06 118 SER A CA 1
ATOM 935 C C . SER A 1 118 ? -14.753 -3.641 19.723 1.00 98.06 118 SER A C 1
ATOM 937 O O . SER A 1 118 ? -14.214 -3.644 18.614 1.00 98.06 118 SER A O 1
ATOM 939 N N . LYS A 1 119 ? -16.065 -3.894 19.839 1.00 98.00 119 LYS A N 1
ATOM 940 C CA . LYS A 1 119 ? -16.917 -4.173 18.666 1.00 98.00 119 LYS A CA 1
ATOM 941 C C . LYS A 1 119 ? -16.998 -2.995 17.699 1.00 98.00 119 LYS A C 1
ATOM 943 O O . LYS A 1 119 ? -17.035 -3.214 16.492 1.00 98.00 119 LYS A O 1
ATOM 948 N N . GLU A 1 120 ? -16.988 -1.776 18.227 1.00 96.88 120 GLU A N 1
ATOM 949 C CA . GLU A 1 120 ? -16.951 -0.551 17.429 1.00 96.88 120 GLU A CA 1
ATOM 950 C C . GLU A 1 120 ? -15.623 -0.446 16.666 1.00 96.88 120 GLU A C 1
ATOM 952 O O . GLU A 1 120 ? -15.627 -0.300 15.445 1.00 96.88 120 GLU A O 1
ATOM 957 N N . ALA A 1 121 ? -14.488 -0.661 17.342 1.00 96.88 121 ALA A N 1
ATOM 958 C CA . ALA A 1 121 ? -13.176 -0.650 16.700 1.00 96.88 121 ALA A CA 1
ATOM 959 C C . ALA A 1 121 ? -13.004 -1.770 15.661 1.00 96.88 121 ALA A C 1
ATOM 961 O O . ALA A 1 121 ? -12.429 -1.538 14.598 1.00 96.88 121 ALA A O 1
ATOM 962 N N . GLN A 1 122 ? -13.559 -2.962 15.902 1.00 97.44 122 GLN A N 1
ATOM 963 C CA . GLN A 1 122 ? -13.602 -4.045 14.911 1.00 97.44 122 GLN A CA 1
ATOM 964 C C . GLN A 1 122 ? -14.373 -3.638 13.646 1.00 97.44 122 GLN A C 1
ATOM 966 O O . GLN A 1 122 ? -13.929 -3.932 12.536 1.00 97.44 122 GLN A O 1
ATOM 971 N N . ALA A 1 123 ? -15.513 -2.957 13.798 1.00 97.44 123 ALA A N 1
ATOM 972 C CA . ALA A 1 123 ? -16.309 -2.489 12.666 1.00 97.44 123 ALA A CA 1
ATOM 973 C C . ALA A 1 123 ? -15.572 -1.405 11.864 1.00 97.44 123 ALA A C 1
ATOM 975 O O . ALA A 1 123 ? -15.533 -1.463 10.635 1.00 97.44 123 ALA A O 1
ATOM 976 N N . VAL A 1 124 ? -14.926 -0.458 12.549 1.00 95.81 124 VAL A N 1
ATOM 977 C CA . VAL A 1 124 ? -14.102 0.575 11.906 1.00 95.81 124 VAL A CA 1
ATOM 978 C C . VAL A 1 124 ? -12.900 -0.043 11.184 1.00 95.81 124 VAL A C 1
ATOM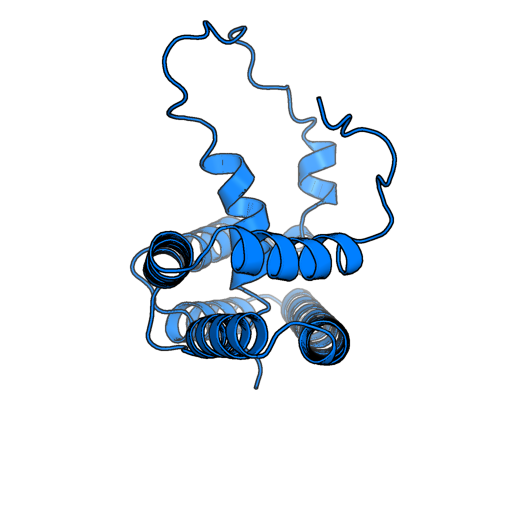 980 O O . VAL A 1 124 ? -12.644 0.294 10.027 1.00 95.81 124 VAL A O 1
ATOM 983 N N . ALA A 1 125 ? -12.207 -1.004 11.805 1.00 93.31 125 ALA A N 1
ATOM 984 C CA . ALA A 1 125 ? -11.104 -1.731 11.176 1.00 93.31 125 ALA A CA 1
ATOM 985 C C . ALA A 1 125 ? -11.537 -2.433 9.880 1.00 93.31 125 ALA A C 1
ATOM 987 O O . ALA A 1 125 ? -10.808 -2.370 8.890 1.00 93.31 125 ALA A O 1
ATOM 988 N N . ALA A 1 126 ? -12.720 -3.056 9.878 1.00 95.12 126 ALA A N 1
ATOM 989 C CA . ALA A 1 126 ? -13.274 -3.724 8.704 1.00 95.12 126 ALA A CA 1
ATOM 990 C C . ALA A 1 126 ? -13.607 -2.739 7.570 1.00 95.12 126 ALA A C 1
ATOM 992 O O . ALA A 1 126 ? -13.353 -3.042 6.406 1.00 95.12 126 ALA A O 1
ATOM 993 N N . S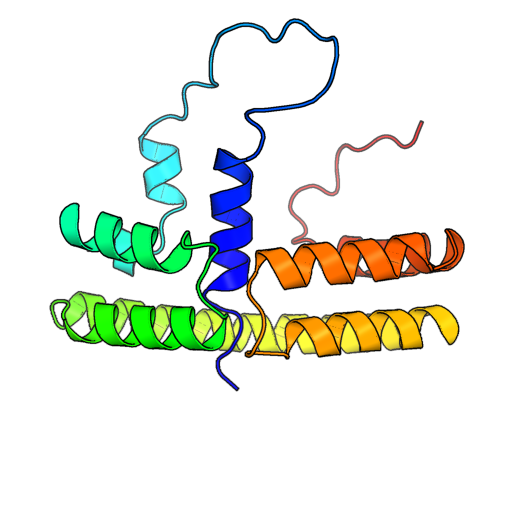ER A 1 127 ? -14.123 -1.548 7.890 1.00 93.88 127 SER A N 1
ATOM 994 C CA . SER A 1 127 ? -14.367 -0.489 6.898 1.00 93.88 127 SER A CA 1
ATOM 995 C C . SER A 1 127 ? -13.070 -0.001 6.250 1.00 93.88 127 SER A C 1
ATOM 997 O O . SER A 1 127 ? -13.011 0.166 5.032 1.00 93.88 127 SER A O 1
ATOM 999 N N . ILE A 1 128 ? -12.010 0.171 7.047 1.00 91.06 128 ILE A N 1
ATOM 1000 C CA . ILE A 1 128 ? -10.679 0.527 6.538 1.00 91.06 128 ILE A CA 1
ATOM 1001 C C . ILE A 1 128 ? -10.138 -0.589 5.634 1.00 91.06 128 ILE A C 1
ATOM 1003 O O . ILE A 1 128 ? -9.635 -0.303 4.551 1.00 91.06 128 ILE A O 1
ATOM 1007 N N . ASP A 1 129 ? -10.282 -1.857 6.023 1.00 88.62 129 ASP A N 1
ATOM 1008 C CA . ASP A 1 129 ? -9.839 -2.991 5.199 1.00 88.62 129 ASP A CA 1
ATOM 1009 C C . ASP A 1 129 ? -10.603 -3.090 3.875 1.00 88.62 129 ASP A C 1
ATOM 1011 O O . ASP A 1 129 ? -10.012 -3.356 2.833 1.00 88.62 129 ASP A O 1
ATOM 1015 N N . ALA A 1 130 ? -11.902 -2.793 3.876 1.00 91.88 130 ALA A N 1
ATOM 1016 C CA . ALA A 1 130 ? -12.691 -2.767 2.650 1.00 91.88 130 ALA A CA 1
ATOM 1017 C C . ALA A 1 130 ? -12.223 -1.671 1.673 1.00 91.88 130 ALA A C 1
ATOM 1019 O O . ALA A 1 130 ? -12.179 -1.901 0.463 1.00 91.88 130 ALA A O 1
ATOM 1020 N N . LEU A 1 131 ? -11.844 -0.486 2.172 1.00 88.81 131 LEU A N 1
ATOM 1021 C CA . LEU A 1 131 ? -11.230 0.566 1.346 1.00 88.81 131 LEU A CA 1
ATOM 1022 C C . LEU A 1 131 ? -9.880 0.121 0.793 1.00 88.81 131 LEU A C 1
ATOM 1024 O O . LEU A 1 131 ? -9.564 0.356 -0.379 1.00 88.81 131 LEU A O 1
ATOM 1028 N N . ARG A 1 132 ? -9.109 -0.561 1.637 1.00 86.31 132 ARG A N 1
ATOM 1029 C CA . ARG A 1 132 ? -7.809 -1.090 1.271 1.00 86.31 132 ARG A CA 1
ATOM 1030 C C . ARG A 1 132 ? -7.906 -2.102 0.126 1.00 86.31 132 ARG A C 1
ATOM 1032 O O . ARG A 1 132 ? -7.219 -1.991 -0.893 1.00 86.31 132 ARG A O 1
ATOM 1039 N N . ASP A 1 133 ? -8.865 -3.011 0.209 1.00 87.44 133 ASP A N 1
A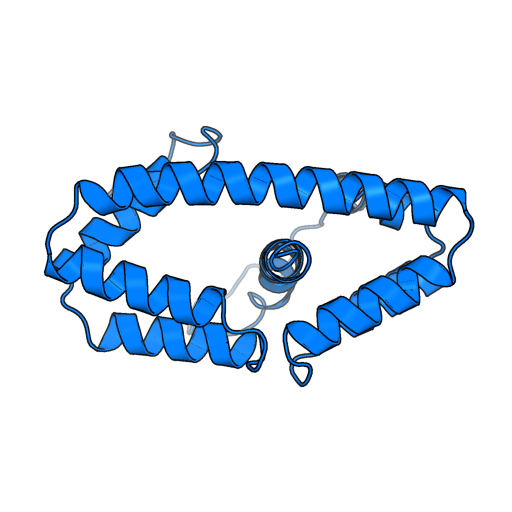TOM 1040 C CA . ASP A 1 133 ? -9.090 -4.027 -0.819 1.00 87.44 133 ASP A CA 1
ATOM 1041 C C . ASP A 1 133 ? -9.735 -3.465 -2.101 1.00 87.44 133 ASP A C 1
ATOM 1043 O O . ASP A 1 133 ? -9.612 -4.062 -3.177 1.00 87.44 133 ASP A O 1
ATOM 1047 N N . ASN A 1 134 ? -10.378 -2.294 -2.035 1.00 90.94 134 ASN A N 1
ATOM 1048 C CA . ASN A 1 134 ? -11.062 -1.687 -3.174 1.00 90.94 134 ASN A CA 1
ATOM 1049 C C . ASN A 1 134 ? -10.080 -1.220 -4.262 1.00 90.94 134 ASN A C 1
ATOM 1051 O O . ASN A 1 134 ? -9.431 -0.190 -4.130 1.00 90.94 134 ASN A O 1
ATOM 1055 N N . GLN A 1 135 ? -10.020 -1.932 -5.387 1.00 88.88 135 GLN A N 1
ATOM 1056 C CA . GLN A 1 135 ? -9.108 -1.614 -6.495 1.00 88.88 135 GLN A CA 1
ATOM 1057 C C . GLN A 1 135 ? -9.589 -0.487 -7.424 1.00 88.88 135 GLN A C 1
ATOM 1059 O O . GLN A 1 135 ? -8.848 -0.066 -8.313 1.00 88.88 135 GLN A O 1
ATOM 1064 N N . ASN A 1 136 ? -10.820 -0.006 -7.231 1.00 96.38 136 ASN A N 1
ATOM 1065 C CA . ASN A 1 136 ? -11.474 0.960 -8.114 1.00 96.38 136 ASN A CA 1
ATOM 1066 C C . ASN A 1 136 ? -11.333 2.415 -7.653 1.00 96.38 136 ASN A C 1
ATOM 1068 O O . ASN A 1 136 ? -11.966 3.287 -8.249 1.00 96.38 136 ASN A O 1
ATOM 1072 N N . ILE A 1 137 ? -10.532 2.656 -6.615 1.00 91.50 137 ILE A N 1
ATOM 1073 C CA . ILE A 1 137 ? -10.204 3.986 -6.096 1.00 91.50 137 ILE A CA 1
ATOM 1074 C C . ILE A 1 137 ? -8.733 4.316 -6.348 1.00 91.50 137 ILE A C 1
ATOM 1076 O O . ILE A 1 137 ? -7.904 3.412 -6.521 1.00 91.50 137 ILE A O 1
ATOM 1080 N N . THR A 1 138 ? -8.411 5.604 -6.378 1.00 90.94 138 THR A N 1
ATOM 1081 C CA . THR A 1 138 ? -7.028 6.090 -6.385 1.00 90.94 138 THR A CA 1
ATOM 1082 C C . THR A 1 138 ? -6.421 6.003 -4.977 1.00 90.94 138 THR A C 1
ATOM 1084 O O . THR A 1 138 ? -7.155 5.935 -3.985 1.00 90.94 138 THR A O 1
ATOM 1087 N N . PRO A 1 139 ? -5.082 6.019 -4.844 1.00 85.56 139 PRO A N 1
ATOM 1088 C CA . PRO A 1 139 ? -4.439 6.110 -3.532 1.00 85.56 139 PRO A CA 1
ATOM 1089 C C . PRO A 1 139 ? -4.854 7.360 -2.739 1.00 85.56 139 PRO A C 1
ATOM 1091 O O . PRO A 1 139 ? -5.029 7.285 -1.526 1.00 85.56 139 PRO A O 1
ATOM 1094 N N . ALA A 1 140 ? -5.062 8.495 -3.416 1.00 85.38 140 ALA A N 1
ATOM 1095 C CA . ALA A 1 140 ? -5.515 9.729 -2.774 1.00 85.38 140 ALA A CA 1
ATOM 1096 C C . ALA A 1 140 ? -6.939 9.585 -2.211 1.00 85.38 140 ALA A C 1
ATOM 1098 O O . ALA A 1 140 ? -7.180 9.909 -1.051 1.00 85.38 140 ALA A O 1
ATOM 1099 N N . GLU A 1 141 ? -7.856 9.003 -2.991 1.00 90.12 141 GLU A N 1
ATOM 1100 C CA . GLU A 1 141 ? -9.223 8.718 -2.539 1.00 90.12 141 GLU A CA 1
ATOM 1101 C C . GLU A 1 141 ? -9.252 7.737 -1.356 1.00 90.12 141 GLU A C 1
ATOM 1103 O O . GLU A 1 141 ? -10.117 7.841 -0.488 1.00 90.12 141 GLU A O 1
ATOM 1108 N N . GLU A 1 142 ? -8.336 6.763 -1.310 1.00 87.38 142 GLU A N 1
ATOM 1109 C CA . GLU A 1 142 ? -8.204 5.856 -0.164 1.00 87.38 142 GLU A CA 1
ATOM 1110 C C . GLU A 1 142 ? -7.840 6.625 1.108 1.00 87.38 142 GLU A C 1
ATOM 1112 O O . GLU A 1 142 ? -8.513 6.462 2.127 1.00 87.38 142 GLU A O 1
ATOM 1117 N N . VAL A 1 143 ? -6.825 7.493 1.042 1.00 87.44 143 VAL A N 1
ATOM 1118 C CA . VAL A 1 143 ? -6.395 8.321 2.178 1.00 87.44 143 VAL A CA 1
ATOM 1119 C C . VAL A 1 143 ? -7.529 9.227 2.653 1.00 87.44 143 VAL A C 1
ATOM 1121 O O . VAL A 1 143 ? -7.824 9.253 3.847 1.00 87.44 143 VAL A O 1
ATOM 1124 N N . GLU A 1 144 ? -8.208 9.923 1.740 1.00 89.25 144 GLU A N 1
ATOM 1125 C CA . GLU A 1 144 ? -9.336 10.797 2.079 1.00 89.25 144 GLU A CA 1
ATOM 1126 C C . GLU A 1 144 ? -10.456 10.040 2.803 1.00 89.25 144 GLU A C 1
ATOM 1128 O O . GLU A 1 144 ? -10.918 10.478 3.858 1.00 89.25 144 GLU A O 1
ATOM 1133 N N . LYS A 1 145 ? -10.843 8.865 2.292 1.00 91.19 145 LYS A N 1
ATOM 1134 C CA . LYS A 1 145 ? -11.899 8.038 2.895 1.00 91.19 145 LYS A CA 1
ATOM 1135 C C . LYS A 1 145 ? -11.488 7.463 4.249 1.00 91.19 145 LYS A C 1
ATOM 1137 O O . LYS A 1 145 ? -12.314 7.373 5.153 1.00 91.19 145 LYS A O 1
ATOM 1142 N N . VAL A 1 146 ? -10.218 7.099 4.428 1.00 88.88 146 VAL A N 1
ATOM 1143 C CA . VAL A 1 146 ? -9.699 6.659 5.734 1.00 88.88 146 VAL A CA 1
ATOM 1144 C C . VAL A 1 146 ? -9.716 7.811 6.745 1.00 88.88 146 VAL A C 1
ATOM 1146 O O . VAL A 1 146 ? -10.135 7.617 7.886 1.00 88.88 146 VAL A O 1
ATOM 1149 N N . LEU A 1 147 ? -9.321 9.020 6.338 1.00 87.06 147 LEU A N 1
ATOM 1150 C CA . LEU A 1 147 ? -9.399 10.206 7.195 1.00 87.06 147 LEU A CA 1
ATOM 1151 C C . LEU A 1 147 ? -10.845 10.543 7.572 1.00 87.06 147 LEU A C 1
ATOM 1153 O O . LEU A 1 147 ? -11.106 10.913 8.715 1.00 87.06 147 LEU A O 1
ATOM 1157 N N . GLU A 1 148 ? -11.788 10.395 6.644 1.00 93.62 148 GLU A N 1
ATOM 1158 C CA . GLU A 1 148 ? -13.215 10.567 6.916 1.00 93.62 148 GLU A CA 1
ATOM 1159 C C . GLU A 1 148 ? -13.726 9.563 7.960 1.00 93.62 148 GLU A C 1
ATOM 1161 O O . GLU A 1 148 ? -14.396 9.963 8.912 1.00 93.62 148 GLU A O 1
ATOM 1166 N N . ILE A 1 149 ? -13.348 8.284 7.849 1.00 90.75 149 ILE A N 1
ATOM 1167 C CA . ILE A 1 149 ? -13.669 7.265 8.861 1.00 90.75 149 ILE A CA 1
ATOM 1168 C C . ILE A 1 149 ? -13.154 7.689 10.243 1.00 90.75 149 ILE A C 1
ATOM 1170 O O . ILE A 1 149 ? -13.893 7.606 11.222 1.00 90.75 149 ILE A O 1
ATOM 1174 N N . PHE A 1 150 ? -11.914 8.179 10.334 1.00 88.62 150 PHE A N 1
ATOM 1175 C CA . PHE A 1 150 ? -11.348 8.611 11.613 1.00 88.62 150 PHE A CA 1
ATOM 1176 C C . PHE A 1 150 ? -11.986 9.884 12.177 1.00 88.62 150 PHE A C 1
ATOM 1178 O O . PHE A 1 150 ? -12.098 10.010 13.391 1.00 88.62 150 PHE A O 1
ATOM 1185 N N . ARG A 1 151 ? -12.434 10.818 11.333 1.00 92.62 151 ARG A N 1
ATOM 1186 C CA . ARG A 1 151 ? -13.168 12.014 11.791 1.00 92.62 151 ARG A CA 1
ATOM 1187 C C . ARG A 1 151 ? -14.546 11.674 12.355 1.00 92.62 151 ARG A C 1
ATOM 1189 O O . ARG A 1 151 ? -15.036 12.391 13.219 1.00 92.62 151 ARG A O 1
ATOM 1196 N N . ASN A 1 152 ? -15.153 10.599 11.860 1.00 93.81 152 ASN A N 1
ATOM 1197 C CA . ASN A 1 152 ? -16.503 10.177 12.226 1.00 93.81 152 ASN A CA 1
ATOM 1198 C C . ASN A 1 152 ? -16.537 9.096 13.322 1.00 93.81 152 ASN A C 1
ATOM 1200 O O . ASN A 1 152 ? -17.617 8.618 13.663 1.00 93.81 152 ASN A O 1
ATOM 1204 N N . THR A 1 153 ? -15.384 8.702 13.870 1.00 94.38 153 THR A N 1
ATOM 1205 C CA . THR A 1 153 ? -15.285 7.723 14.961 1.00 94.38 153 THR A CA 1
ATOM 1206 C C . THR A 1 153 ? -14.848 8.384 16.268 1.00 94.38 153 THR A C 1
ATOM 1208 O O . THR A 1 153 ? -14.338 9.502 16.283 1.00 94.38 153 THR A O 1
ATOM 1211 N N . THR A 1 154 ? -15.038 7.692 17.390 1.00 96.75 154 THR A N 1
ATOM 1212 C CA . THR A 1 154 ? -14.605 8.172 18.710 1.00 96.75 154 THR A CA 1
ATOM 1213 C C . THR A 1 154 ? -13.085 8.083 18.895 1.00 96.75 154 THR A C 1
ATOM 1215 O O . THR A 1 154 ? -12.430 7.187 18.359 1.00 96.75 154 THR A O 1
ATOM 1218 N N . GLU A 1 155 ? -12.510 8.963 19.723 1.00 94.50 155 GLU A N 1
ATOM 1219 C CA . GLU A 1 155 ? -11.072 8.932 20.049 1.00 94.50 155 GLU A CA 1
ATOM 1220 C C . GLU A 1 155 ? -10.639 7.602 20.683 1.00 94.50 155 GLU A C 1
ATOM 1222 O O . GLU A 1 155 ? -9.545 7.114 20.401 1.00 94.50 155 GLU A O 1
ATOM 1227 N N . SER A 1 156 ? -11.516 6.981 21.480 1.00 96.00 156 SER A N 1
ATOM 1228 C CA . SER A 1 156 ? -11.289 5.650 22.058 1.00 96.00 156 SER A CA 1
ATOM 1229 C C . SER A 1 156 ? -11.038 4.606 20.969 1.00 96.00 156 SER A C 1
ATOM 1231 O O . SER A 1 156 ? -10.064 3.860 21.039 1.00 96.00 156 SER A O 1
ATOM 1233 N N . VAL A 1 157 ? -11.868 4.586 19.922 1.00 95.44 157 VAL A N 1
ATOM 1234 C CA . VAL A 1 157 ? -11.693 3.668 18.790 1.00 95.44 157 VAL A CA 1
ATOM 1235 C C . VAL A 1 157 ? -10.408 3.971 18.020 1.00 95.44 157 VAL A C 1
ATOM 1237 O O . VAL A 1 157 ? -9.683 3.047 17.651 1.00 95.44 157 VAL A O 1
ATOM 1240 N N . VAL A 1 158 ? -10.077 5.250 17.807 1.00 91.38 158 VAL A N 1
ATOM 1241 C CA . VAL A 1 158 ? -8.802 5.630 17.171 1.00 91.38 158 VAL A CA 1
ATOM 1242 C C . VAL A 1 158 ? -7.613 5.115 17.985 1.00 91.38 158 VAL A C 1
ATOM 1244 O O . VAL A 1 158 ? -6.665 4.583 17.407 1.00 91.38 158 VAL A O 1
ATOM 1247 N N . TYR A 1 159 ? -7.656 5.239 19.313 1.00 93.50 159 TYR A N 1
ATOM 1248 C CA . TYR A 1 159 ? -6.603 4.751 20.203 1.00 93.50 159 TYR A CA 1
ATOM 1249 C C . TYR A 1 159 ? -6.430 3.230 20.110 1.00 93.50 159 TYR A C 1
ATOM 1251 O O . TYR A 1 159 ? -5.312 2.740 19.945 1.00 93.50 159 TYR A O 1
ATOM 1259 N N . GLU A 1 160 ? -7.536 2.484 20.136 1.00 92.19 160 GLU A N 1
ATOM 1260 C CA . GLU A 1 160 ? -7.531 1.031 19.958 1.00 92.19 160 GLU A CA 1
ATOM 1261 C C . GLU A 1 160 ? -6.883 0.617 18.630 1.00 92.19 160 GLU A C 1
ATOM 1263 O O . GLU A 1 160 ? -6.012 -0.254 18.607 1.00 92.19 160 GLU A O 1
ATOM 1268 N N . LEU A 1 161 ? -7.237 1.278 17.526 1.00 89.50 161 LEU A N 1
ATOM 1269 C CA . LEU A 1 161 ? -6.673 0.986 16.205 1.00 89.50 161 LEU A CA 1
ATOM 1270 C C . LEU A 1 161 ? -5.182 1.334 16.121 1.00 89.50 161 LEU A C 1
ATOM 1272 O O . LEU A 1 161 ? -4.396 0.532 15.618 1.00 89.50 161 LEU A O 1
ATOM 1276 N N . ARG A 1 162 ? -4.763 2.470 16.690 1.00 88.12 162 ARG A N 1
ATOM 1277 C CA . ARG A 1 162 ? -3.341 2.847 16.776 1.00 88.12 162 ARG A CA 1
ATOM 1278 C C . ARG A 1 162 ? -2.523 1.840 17.581 1.00 88.12 162 ARG A C 1
ATOM 1280 O O . ARG A 1 162 ? -1.362 1.610 17.254 1.00 88.12 162 ARG A O 1
ATOM 1287 N N . SER A 1 163 ? -3.111 1.211 18.600 1.00 87.44 163 SER A N 1
ATOM 1288 C CA . SER A 1 163 ? -2.429 0.166 19.376 1.00 87.44 163 SER A CA 1
ATOM 1289 C C . SER A 1 163 ? -2.121 -1.084 18.543 1.00 87.44 163 SER A C 1
ATOM 1291 O O . SER A 1 163 ? -1.123 -1.759 18.797 1.00 87.44 163 SER A O 1
ATOM 1293 N N . VAL A 1 164 ? -2.945 -1.383 17.531 1.00 86.69 164 VAL A N 1
ATOM 1294 C CA . VAL A 1 164 ? -2.673 -2.456 16.567 1.00 86.69 164 VAL A CA 1
ATOM 1295 C C . VAL A 1 164 ? -1.500 -2.064 15.680 1.00 86.69 164 VAL A C 1
ATOM 1297 O O . VAL A 1 164 ? -0.563 -2.846 15.540 1.00 86.69 164 VAL A O 1
ATOM 1300 N N . ASP A 1 165 ? -1.513 -0.849 15.132 1.00 82.19 165 ASP A N 1
ATOM 1301 C CA . ASP A 1 165 ? -0.435 -0.359 14.266 1.00 82.19 165 ASP A CA 1
ATOM 1302 C C . ASP A 1 165 ? 0.911 -0.297 15.010 1.00 82.19 165 ASP A C 1
ATOM 1304 O O . ASP A 1 165 ? 1.929 -0.727 14.472 1.00 82.19 165 ASP A O 1
ATOM 1308 N N . ALA A 1 166 ? 0.913 0.121 16.280 1.00 82.38 166 ALA A N 1
ATOM 1309 C CA . ALA A 1 166 ? 2.103 0.122 17.134 1.00 82.38 166 ALA A CA 1
ATOM 1310 C C . ALA A 1 166 ? 2.687 -1.285 17.361 1.00 82.38 166 ALA A C 1
ATOM 1312 O O . ALA A 1 166 ? 3.901 -1.444 17.447 1.00 82.38 166 ALA A O 1
ATOM 1313 N N . GLN A 1 167 ? 1.838 -2.314 17.432 1.00 83.12 167 GLN A N 1
ATOM 1314 C CA . GLN A 1 167 ? 2.267 -3.712 17.571 1.00 83.12 167 GLN A CA 1
ATOM 1315 C C . GLN A 1 167 ? 2.730 -4.335 16.248 1.00 83.12 167 G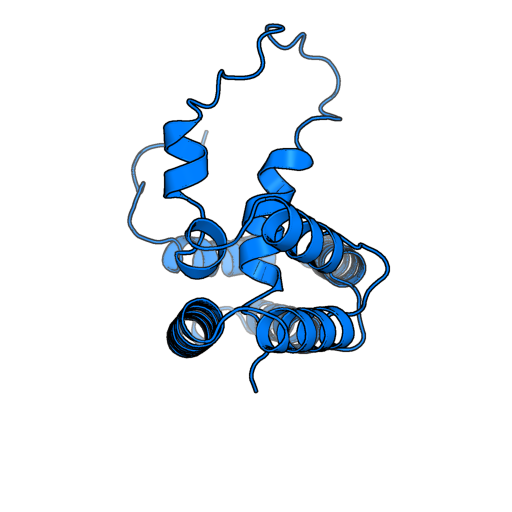LN A C 1
ATOM 1317 O O . GLN A 1 167 ? 3.466 -5.320 16.262 1.00 83.12 167 GLN A O 1
ATOM 1322 N N . MET A 1 168 ? 2.282 -3.791 15.114 1.00 77.25 168 MET A N 1
ATOM 1323 C CA . MET A 1 168 ? 2.698 -4.224 13.777 1.00 77.25 168 MET A CA 1
ATOM 1324 C C . MET A 1 168 ? 3.946 -3.506 13.269 1.00 77.25 168 MET A C 1
ATOM 1326 O O . MET A 1 168 ? 4.551 -3.970 12.300 1.00 77.25 168 MET A O 1
ATOM 1330 N N . ALA A 1 169 ? 4.325 -2.379 13.879 1.00 72.25 169 ALA A N 1
ATOM 1331 C CA . ALA A 1 169 ? 5.559 -1.696 13.538 1.00 72.25 169 ALA A CA 1
ATOM 1332 C C . ALA A 1 169 ? 6.731 -2.686 13.672 1.00 72.25 169 ALA A C 1
ATOM 1334 O O . ALA A 1 169 ? 6.819 -3.396 14.682 1.00 72.25 169 ALA A O 1
ATOM 1335 N N . PRO A 1 170 ? 7.629 -2.780 12.671 1.00 58.97 170 PRO A N 1
ATOM 1336 C CA . PRO A 1 170 ? 8.840 -3.569 12.831 1.00 58.97 170 PRO A CA 1
ATOM 1337 C C . PRO A 1 170 ? 9.530 -3.077 14.104 1.00 58.97 170 PRO A C 1
ATOM 1339 O O . PRO A 1 170 ? 9.648 -1.869 14.297 1.00 58.97 170 PRO A O 1
ATOM 1342 N N . MET A 1 171 ? 9.915 -4.004 14.987 1.00 43.88 171 MET A N 1
ATOM 1343 C CA . MET A 1 171 ? 10.606 -3.751 16.260 1.00 43.88 171 MET A CA 1
ATOM 1344 C C . MET A 1 171 ? 11.988 -3.110 16.022 1.00 43.88 171 MET A C 1
ATOM 1346 O O . MET A 1 171 ? 13.021 -3.726 16.265 1.00 43.88 171 MET A O 1
ATOM 1350 N N . GLY A 1 172 ? 12.001 -1.900 15.472 1.00 43.09 172 GLY A N 1
ATOM 1351 C CA . GLY A 1 172 ? 13.176 -1.155 15.054 1.00 43.09 172 GLY A CA 1
ATOM 1352 C C . GLY A 1 172 ? 13.429 0.098 15.881 1.00 43.09 172 GLY A C 1
ATOM 1353 O O . GLY A 1 172 ? 14.556 0.555 15.854 1.00 43.09 172 GLY A O 1
ATOM 1354 N N . ASP A 1 173 ? 12.447 0.610 16.637 1.00 42.62 173 ASP A N 1
ATOM 1355 C CA . ASP A 1 173 ? 12.610 1.798 17.495 1.00 42.62 173 ASP A CA 1
ATOM 1356 C C . ASP A 1 173 ? 11.533 1.869 18.601 1.00 42.62 173 ASP A C 1
ATOM 1358 O O . ASP A 1 173 ? 10.777 2.827 18.734 1.00 42.62 173 ASP A O 1
ATOM 1362 N N . ALA A 1 174 ? 11.466 0.861 19.479 1.00 39.72 174 ALA A N 1
ATOM 1363 C CA . ALA A 1 174 ? 10.730 0.985 20.752 1.00 39.72 174 ALA A CA 1
ATOM 1364 C C . ALA A 1 174 ? 11.403 1.967 21.748 1.00 39.72 174 ALA A C 1
ATOM 1366 O O . ALA A 1 174 ? 11.054 2.007 22.928 1.00 39.72 174 ALA A O 1
ATOM 1367 N N . ALA A 1 175 ? 12.374 2.761 21.290 1.00 40.03 175 ALA A N 1
ATOM 1368 C CA . ALA A 1 175 ? 12.983 3.848 22.028 1.00 40.03 175 ALA A CA 1
ATOM 1369 C C . ALA A 1 175 ? 12.625 5.166 21.332 1.00 40.03 175 ALA A C 1
ATOM 1371 O O . ALA A 1 175 ? 12.957 5.355 20.173 1.00 40.03 175 ALA A O 1
ATOM 1372 N N . GLN A 1 176 ? 12.048 6.098 22.094 1.00 40.78 176 GLN A N 1
ATOM 1373 C CA . GLN A 1 176 ? 11.821 7.507 21.738 1.00 40.78 176 GLN A CA 1
ATOM 1374 C C . GLN A 1 176 ? 10.510 7.835 21.010 1.00 40.78 176 GLN A C 1
ATOM 1376 O O . GLN A 1 176 ? 10.508 8.401 19.927 1.00 40.78 176 GLN A O 1
ATOM 1381 N N . MET A 1 177 ? 9.387 7.685 21.711 1.00 33.25 177 MET A N 1
ATOM 1382 C CA . MET A 1 177 ? 8.478 8.831 21.825 1.00 33.25 177 MET A CA 1
ATOM 1383 C C . MET A 1 177 ? 8.017 8.967 23.282 1.00 33.25 177 MET A C 1
ATOM 1385 O O . MET A 1 177 ? 7.268 8.114 23.760 1.00 33.25 177 MET A O 1
ATOM 1389 N N . PRO A 1 178 ? 8.486 9.986 24.029 1.00 35.88 178 PRO A N 1
ATOM 1390 C CA . PRO A 1 178 ? 7.895 10.313 25.315 1.00 35.88 178 PRO A CA 1
ATOM 1391 C C . PRO A 1 178 ? 6.476 10.839 25.082 1.00 35.88 178 PRO A C 1
ATOM 1393 O O . PRO A 1 178 ? 6.274 11.805 24.348 1.00 35.88 178 PRO A O 1
ATOM 1396 N N . ILE A 1 179 ? 5.501 10.187 25.712 1.00 39.66 179 ILE A N 1
ATOM 1397 C CA . ILE A 1 179 ? 4.163 10.746 25.893 1.00 39.66 179 ILE A CA 1
ATOM 1398 C C . ILE A 1 179 ? 4.305 11.822 26.973 1.00 39.66 179 ILE A C 1
ATOM 1400 O O . ILE A 1 179 ? 4.479 11.483 28.143 1.00 39.66 179 ILE A O 1
ATOM 1404 N N . ASN A 1 180 ? 4.284 13.089 26.564 1.00 39.06 180 ASN A N 1
ATOM 1405 C CA . ASN A 1 180 ? 3.994 14.225 27.439 1.00 39.06 180 ASN A CA 1
ATOM 1406 C C . ASN A 1 180 ? 2.641 14.804 27.043 1.00 39.06 180 ASN A C 1
ATOM 1408 O O . ASN A 1 180 ? 2.440 15.000 25.822 1.00 39.06 180 ASN A O 1
#

Secondary structure (DSSP, 8-state):
---SHHHHHHHHHHHHHHTTS--TT----S------HHHHHHHS-HHHHTS-HHHHHHHHHHHT-TTS-HHHHHHHHHHHHHTS-HHHHHHHHHHHHHHHHHHHHHHHHHHHHHTTS-HHHHHHHHHHHHHHH-TTS-HHHHHHHHHHHHHTS-HHHHHHHHHHHHHHS-SS--S-----

pLDDT: mean 75.94, std 22.7, range [30.23, 98.06]

Sequence (180 aa):
MLHYCAVIAVVVLANFAADAQYIQGQPYPQQPPTTDPGFMEMMMPPFLRASSLSARQEFEAIVTNGNLKKAEITAKVDEWAKRQPQQIQDAFEREKKMQLDMMNLMNSQRKRLVQGLSKEAQAVAASIDALRDNQNITPAEEVEKVLEIFRNTTESVVYELRSVDAQMAPMGDAAQMPIN

Foldseek 3Di:
DLFDLLQVLLVVVVVVVPVPDDDPDDDPPPDDPPPDPVNVLVSDQPLLNPDDPVLVVQLCCLSVPQVDFSLSSVVSNLVSLVPDPPVSVVSVVVSSVVVVVVVVVLVVLLVVLLVPDDPLLVVLVVVLVVLRPDRGHGSVVSVVVNVVSVVPDDPRSVVSSVVSVVVSPPPPPPDDDDDD

InterPro domains:
  IPR003677 SXP/RAL-2 family protein Ani s 5-like, cation-binding domain [PF02520] (54-159)
  IPR052823 SXP/RAL-2-related [PTHR21593] (10-155)

Organism: NCBI:txid451379

Radius of gyration: 18.58 Å; chains: 1; bounding box: 41×42×49 Å